Protein AF-A0A953WJW2-F1 (afdb_monomer)

Nearest PDB structures (foldseek):
  3szg-assembly1_D  TM=9.919E-01  e=5.078E-04  Mycobacterium tuberculosis
  3seq-assembly1_B  TM=9.918E-01  e=7.630E-04  Mycobacterium tuberculosis
  3szg-assembly1_A  TM=9.914E-01  e=7.630E-04  Mycobacterium tuberculosis
  3d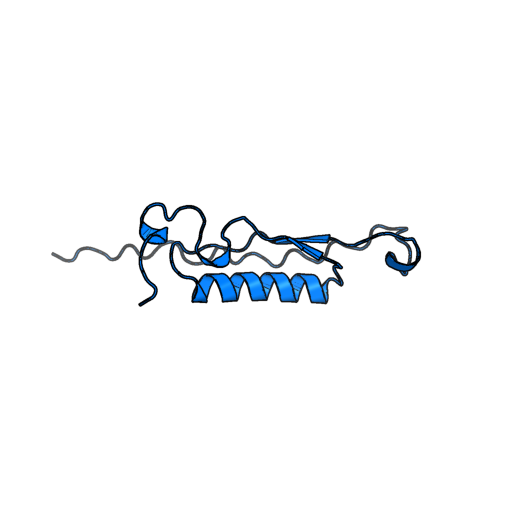la-assembly1_D  TM=9.896E-01  e=7.630E-04  Mycobacterium tuberculosis
  3seq-assembly1_D  TM=9.917E-01  e=1.227E-03  Mycobacterium tuberculosis

Solvent-accessible surface area (backbone atoms only — not comparable to full-atom values): 6129 Å² total; per-residue (Å²): 139,85,81,79,79,86,82,82,84,84,76,86,69,78,71,79,72,71,75,79,72,79,56,93,85,62,66,98,55,52,60,86,72,78,46,80,46,72,33,82,42,84,62,74,74,44,65,76,32,44,69,66,11,44,54,33,48,50,54,45,51,53,51,26,54,75,67,62,35,78,44,74,45,67,60,75,51,53,46,42,30,69,86,40,71,75,64,73,77,55,79,89,129

Radius of gyration: 18.77 Å; Cα contacts (8 Å, |Δi|>4): 83; chains: 1; bounding box: 40×43×49 Å

Secondary structure (DSSP, 8-state):
----------------PPPPPPPTT--S-TGGGT---EEE------TT-HHHHHHHHHHHHHHHHHTT-SEEE--TTTTT-STTGGGGGSPP-

Mean predicted aligned error: 10.39 Å

Sequence (93 aa):
MARKATTGRAKAAAKARKPARAAKGAPANLYAHGMARIAICAPRMTPADPARNAEEILKGARAADKARAALALFPELCVTGYAIDDLLLQDAL

Structure (mmCIF, N/CA/C/O backbone):
data_AF-A0A953WJW2-F1
#
_entry.id   AF-A0A953WJW2-F1
#
loop_
_atom_site.group_PDB
_atom_site.id
_atom_site.type_symbol
_atom_site.label_atom_id
_atom_site.label_alt_id
_atom_site.label_comp_id
_atom_site.label_asym_id
_atom_site.label_entity_id
_atom_site.label_seq_id
_atom_site.pdbx_PDB_ins_code
_atom_site.Cartn_x
_atom_site.Cartn_y
_atom_site.Cartn_z
_atom_site.occupancy
_atom_site.B_iso_or_equiv
_atom_site.auth_seq_id
_atom_site.auth_comp_id
_atom_site.auth_asym_id
_atom_site.auth_atom_id
_atom_site.pdbx_PDB_model_num
ATOM 1 N N . MET A 1 1 ? -20.432 36.000 24.821 1.00 41.97 1 MET A N 1
ATOM 2 C CA . MET A 1 1 ? -18.987 35.684 24.778 1.00 41.97 1 MET A CA 1
ATOM 3 C C . MET A 1 1 ? -18.762 34.538 23.798 1.00 41.97 1 MET A C 1
ATOM 5 O O . MET A 1 1 ? -19.027 33.394 24.132 1.00 41.97 1 MET A O 1
ATOM 9 N N . ALA A 1 2 ? -18.376 34.859 22.561 1.00 38.41 2 ALA A N 1
ATOM 10 C CA . ALA A 1 2 ? -18.212 33.899 21.470 1.00 38.41 2 ALA A CA 1
ATOM 11 C C . ALA A 1 2 ? -16.772 33.358 21.445 1.00 38.41 2 ALA A C 1
ATOM 13 O O . ALA A 1 2 ? -15.823 34.133 21.320 1.00 38.41 2 ALA A O 1
ATOM 14 N N . ARG A 1 3 ? -16.598 32.037 21.569 1.00 43.06 3 ARG A N 1
ATOM 15 C CA . ARG A 1 3 ? -15.295 31.381 21.392 1.00 43.06 3 ARG A CA 1
ATOM 16 C C . ARG A 1 3 ? -15.094 31.104 19.903 1.00 43.06 3 ARG A C 1
ATOM 18 O O . ARG A 1 3 ? -15.839 30.339 19.302 1.00 43.06 3 ARG A O 1
ATOM 25 N N . LYS A 1 4 ? -14.122 31.806 19.315 1.00 36.53 4 LYS A N 1
ATOM 26 C CA . LYS A 1 4 ? -13.723 31.705 17.908 1.00 36.53 4 LYS A CA 1
ATOM 27 C C . LYS A 1 4 ? -13.364 30.261 17.551 1.00 36.53 4 LYS A C 1
ATOM 29 O O . LYS A 1 4 ? -12.504 29.662 18.190 1.00 36.53 4 LYS A O 1
ATOM 34 N N . ALA A 1 5 ? -13.986 29.764 16.487 1.00 43.66 5 ALA A N 1
ATOM 35 C CA . ALA A 1 5 ? -13.540 28.598 15.749 1.00 43.66 5 ALA A CA 1
ATOM 36 C C . ALA A 1 5 ? -12.102 28.822 15.255 1.00 43.66 5 ALA A C 1
ATOM 38 O O . ALA A 1 5 ? -11.816 29.794 14.551 1.00 43.66 5 ALA A O 1
ATOM 39 N N . THR A 1 6 ? -11.190 27.929 15.624 1.00 44.16 6 THR A N 1
ATOM 40 C CA . THR A 1 6 ? -9.842 27.844 15.061 1.00 44.16 6 THR A CA 1
ATOM 41 C C . THR A 1 6 ? -9.911 27.179 13.690 1.00 44.16 6 THR A C 1
ATOM 43 O O . THR A 1 6 ? -9.565 26.019 13.487 1.00 44.16 6 THR A O 1
ATOM 46 N N . THR A 1 7 ? -10.368 27.953 12.712 1.00 46.94 7 THR A N 1
ATOM 47 C CA . THR A 1 7 ? -10.178 27.678 11.291 1.00 46.94 7 THR A CA 1
ATOM 48 C C . THR A 1 7 ? -8.694 27.858 10.976 1.00 46.94 7 THR A C 1
ATOM 50 O O . THR A 1 7 ? -8.205 28.986 10.987 1.00 46.94 7 THR A O 1
ATOM 53 N N . GLY A 1 8 ? -7.940 26.784 10.713 1.00 36.47 8 GLY A N 1
ATOM 54 C CA . GLY A 1 8 ? -6.531 26.993 10.363 1.00 36.47 8 GLY A CA 1
ATOM 55 C C . GLY A 1 8 ? -5.617 25.784 10.244 1.00 36.47 8 GLY A C 1
ATOM 56 O O . GLY A 1 8 ? -4.565 25.777 10.870 1.00 36.47 8 GLY A O 1
ATOM 57 N N . ARG A 1 9 ? -5.939 24.802 9.393 1.00 35.84 9 ARG A N 1
ATOM 58 C CA . ARG A 1 9 ? -4.896 24.052 8.657 1.00 35.84 9 ARG A CA 1
ATOM 59 C C . ARG A 1 9 ? -5.460 23.372 7.409 1.00 35.84 9 ARG A C 1
ATOM 61 O O . ARG A 1 9 ? -5.396 22.163 7.226 1.00 35.84 9 ARG A O 1
ATOM 68 N N . ALA A 1 10 ? -6.032 24.180 6.523 1.00 37.53 10 ALA A N 1
ATOM 69 C CA . ALA A 1 10 ? -6.363 23.736 5.180 1.00 37.53 10 ALA A CA 1
ATOM 70 C C . ALA A 1 10 ? -5.119 23.811 4.274 1.00 37.53 10 ALA A C 1
ATOM 72 O O . ALA A 1 10 ? -4.462 24.843 4.187 1.00 37.53 10 ALA A O 1
ATOM 73 N N . LYS A 1 11 ? -4.887 22.710 3.548 1.00 35.56 11 LYS A N 1
ATOM 74 C CA . LYS A 1 11 ? -4.126 22.591 2.290 1.00 35.56 11 LYS A CA 1
ATOM 75 C C . LYS A 1 11 ? -2.598 22.707 2.355 1.00 35.56 11 LYS A C 1
ATOM 77 O O . LYS A 1 11 ? -2.000 23.618 1.801 1.00 35.56 11 LYS A O 1
ATOM 82 N N . ALA A 1 12 ? -1.956 21.626 2.788 1.00 37.44 12 ALA A N 1
ATOM 83 C CA . ALA A 1 12 ? -0.793 21.142 2.045 1.00 37.44 12 ALA A CA 1
ATOM 84 C C . ALA A 1 12 ? -1.295 20.100 1.037 1.00 37.44 12 ALA A C 1
ATOM 86 O O . ALA A 1 12 ? -1.246 18.893 1.289 1.00 37.44 12 ALA A O 1
ATOM 87 N N . ALA A 1 13 ? -1.854 20.594 -0.075 1.00 39.47 13 ALA A N 1
ATOM 88 C CA . ALA A 1 13 ? -2.039 19.781 -1.267 1.00 39.47 13 ALA A CA 1
ATOM 89 C C . ALA A 1 13 ? -0.656 19.235 -1.625 1.00 39.47 13 ALA A C 1
ATOM 91 O O . ALA A 1 13 ? 0.272 20.016 -1.842 1.00 39.47 13 ALA A O 1
ATOM 92 N N . ALA A 1 14 ? -0.499 17.911 -1.608 1.00 48.00 14 ALA A N 1
ATOM 93 C CA . ALA A 1 14 ? 0.699 17.276 -2.120 1.00 48.00 14 ALA A CA 1
ATOM 94 C C . ALA A 1 14 ? 0.814 17.704 -3.584 1.00 48.00 14 ALA A C 1
ATOM 96 O O . ALA A 1 14 ? 0.083 17.219 -4.447 1.00 48.00 14 ALA A O 1
ATOM 97 N N . LYS A 1 15 ? 1.654 18.710 -3.850 1.00 39.69 15 LYS A N 1
ATOM 98 C CA . LYS A 1 15 ? 1.950 19.165 -5.202 1.00 39.69 15 LYS A CA 1
ATOM 99 C C . LYS A 1 15 ? 2.399 17.921 -5.948 1.00 39.69 15 LYS A C 1
ATOM 101 O O . LYS A 1 15 ? 3.388 17.314 -5.540 1.00 39.69 15 LYS A O 1
ATOM 106 N N . ALA A 1 16 ? 1.642 17.518 -6.971 1.00 45.00 16 ALA A N 1
ATOM 107 C CA . ALA A 1 16 ? 1.975 16.366 -7.793 1.00 45.00 16 ALA A CA 1
ATOM 108 C C . ALA A 1 16 ? 3.421 16.546 -8.255 1.00 45.00 16 ALA A C 1
ATOM 110 O O . ALA A 1 16 ? 3.732 17.438 -9.050 1.00 45.00 16 ALA A O 1
ATOM 111 N N . ARG A 1 17 ? 4.332 15.777 -7.657 1.00 48.47 17 ARG A N 1
ATOM 112 C CA . ARG A 1 17 ? 5.739 15.826 -8.018 1.00 48.47 17 ARG A CA 1
ATOM 113 C C . ARG A 1 17 ? 5.780 15.413 -9.480 1.00 48.47 17 ARG A C 1
ATOM 115 O O . ARG A 1 17 ? 5.277 14.347 -9.829 1.00 48.47 17 ARG A O 1
ATOM 122 N N . LYS A 1 18 ? 6.294 16.307 -10.332 1.00 44.97 18 LYS A N 1
ATOM 123 C CA . LYS A 1 18 ? 6.452 16.052 -11.767 1.00 44.97 18 LYS A CA 1
ATOM 124 C C . LYS A 1 18 ? 7.079 14.659 -11.908 1.00 44.97 18 LYS A C 1
ATOM 126 O O . LYS A 1 18 ? 8.042 14.403 -11.172 1.00 44.97 18 LYS A O 1
ATOM 131 N N . PRO A 1 19 ? 6.535 13.764 -12.758 1.00 53.22 19 PRO A N 1
ATOM 132 C CA . PRO A 1 19 ? 7.106 12.434 -12.917 1.00 53.22 19 PRO A CA 1
ATOM 133 C C . PRO A 1 19 ? 8.600 12.606 -13.164 1.00 53.22 19 PRO A C 1
ATOM 135 O O . PRO A 1 19 ? 8.994 13.478 -13.948 1.00 53.22 19 PRO A O 1
ATOM 138 N N . ALA A 1 20 ? 9.413 11.868 -12.401 1.00 57.91 20 ALA A N 1
ATOM 139 C CA . ALA A 1 20 ? 10.861 11.953 -12.501 1.00 57.91 20 ALA A CA 1
ATOM 140 C C . ALA A 1 20 ? 11.218 11.826 -13.983 1.00 57.91 20 ALA A C 1
ATOM 142 O O . ALA A 1 20 ? 10.852 10.845 -14.632 1.00 57.91 20 ALA A O 1
ATOM 143 N N . ARG A 1 21 ? 11.822 12.880 -14.541 1.00 58.50 21 ARG A N 1
ATOM 144 C CA . ARG A 1 21 ? 12.208 12.900 -15.949 1.00 58.50 21 ARG A CA 1
ATOM 145 C C . ARG A 1 21 ? 13.081 11.672 -16.178 1.00 58.50 21 ARG A C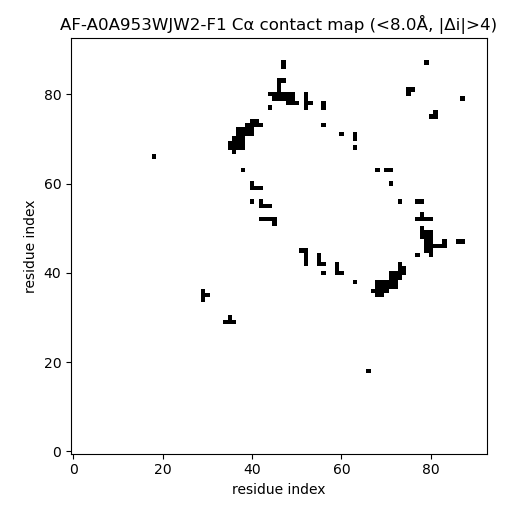 1
ATOM 147 O O . ARG A 1 21 ? 14.011 11.461 -15.402 1.00 58.50 21 ARG A O 1
ATOM 154 N N . ALA A 1 22 ? 12.774 10.879 -17.206 1.00 62.62 22 ALA A N 1
ATOM 155 C CA . ALA A 1 22 ? 13.642 9.777 -17.596 1.00 62.62 22 ALA A CA 1
ATOM 156 C C . ALA A 1 22 ? 15.076 10.318 -17.706 1.00 62.62 22 ALA A C 1
ATOM 158 O O . ALA A 1 22 ? 15.303 11.341 -18.365 1.00 62.62 22 ALA A O 1
ATOM 159 N N . ALA A 1 23 ? 16.009 9.704 -16.975 1.00 63.59 23 ALA A N 1
ATOM 160 C CA . ALA A 1 23 ? 17.405 10.112 -17.002 1.00 63.59 23 ALA A CA 1
ATOM 161 C C . ALA A 1 23 ? 17.901 10.067 -18.456 1.00 63.59 23 ALA A C 1
ATOM 163 O O . ALA A 1 23 ? 17.530 9.162 -19.208 1.00 63.59 23 ALA A O 1
ATOM 164 N N . LYS A 1 24 ? 18.704 11.053 -18.881 1.00 59.31 24 LYS A N 1
ATOM 165 C CA . LYS A 1 24 ? 19.335 11.011 -20.210 1.00 59.31 24 LYS A CA 1
ATOM 166 C C . LYS A 1 24 ? 20.144 9.709 -20.300 1.00 59.31 24 LYS A C 1
ATOM 168 O O . LYS A 1 24 ? 21.059 9.527 -19.507 1.00 59.31 24 LYS A O 1
ATOM 173 N N . GLY A 1 25 ? 19.772 8.829 -21.231 1.00 66.00 25 GLY A N 1
ATOM 174 C CA . GLY A 1 25 ? 20.388 7.509 -21.419 1.00 66.00 25 GLY A CA 1
ATOM 175 C C . GLY A 1 25 ? 1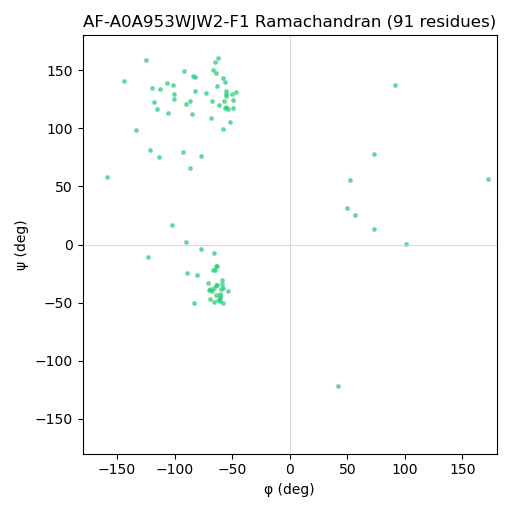9.612 6.320 -20.836 1.00 66.00 25 GLY A C 1
ATOM 176 O O . GLY A 1 25 ? 20.072 5.193 -20.977 1.00 66.00 25 GLY A O 1
ATOM 177 N N . ALA A 1 26 ? 18.447 6.523 -20.206 1.00 70.31 26 ALA A N 1
ATOM 178 C CA . ALA A 1 26 ? 17.612 5.400 -19.777 1.00 70.31 26 ALA A CA 1
ATOM 179 C C . ALA A 1 26 ? 17.125 4.588 -20.997 1.00 70.31 26 ALA A C 1
ATOM 181 O O . ALA A 1 26 ? 16.708 5.193 -21.991 1.00 70.31 26 ALA A O 1
ATOM 182 N N . PRO A 1 27 ? 17.152 3.243 -20.941 1.00 71.31 27 PRO A N 1
ATOM 183 C CA . PRO A 1 27 ? 16.713 2.418 -22.057 1.00 71.31 27 PRO A CA 1
ATOM 184 C C . PRO A 1 27 ? 15.219 2.624 -22.321 1.00 71.31 27 PRO A C 1
ATOM 186 O O . PRO A 1 27 ? 14.4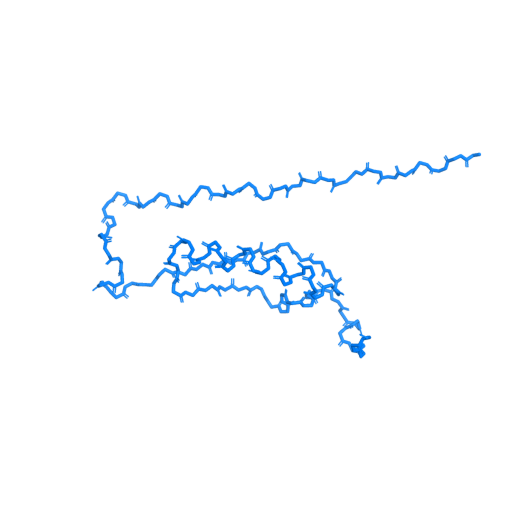33 2.855 -21.398 1.00 71.31 27 PRO A O 1
ATOM 189 N N . ALA A 1 28 ? 14.821 2.511 -23.591 1.00 82.00 28 ALA A N 1
ATOM 1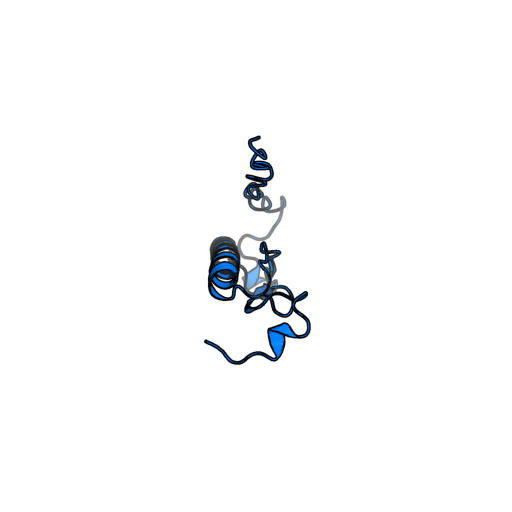90 C CA . ALA A 1 28 ? 13.445 2.755 -24.027 1.00 82.00 28 ALA A CA 1
ATOM 191 C C . ALA A 1 28 ? 12.422 1.840 -23.325 1.00 82.00 28 ALA A C 1
ATOM 193 O O . ALA A 1 28 ? 11.289 2.255 -23.084 1.00 82.00 28 ALA A O 1
ATOM 194 N N . ASN A 1 29 ? 12.831 0.622 -22.950 1.00 89.88 29 ASN A N 1
ATOM 195 C CA . ASN A 1 29 ? 12.024 -0.306 -22.165 1.00 89.88 29 ASN A CA 1
ATOM 196 C C . ASN A 1 29 ? 12.840 -0.911 -21.014 1.00 89.88 29 ASN A C 1
ATOM 198 O O . ASN A 1 29 ? 13.560 -1.885 -21.200 1.00 89.88 29 ASN A O 1
ATOM 202 N N . LEU A 1 30 ? 12.687 -0.355 -19.809 1.00 91.88 30 LEU A N 1
ATOM 203 C CA . LEU A 1 30 ? 13.360 -0.825 -18.588 1.00 91.88 30 LEU A CA 1
ATOM 204 C C . LEU A 1 30 ? 13.142 -2.325 -18.322 1.00 91.88 30 LEU A C 1
ATOM 206 O O . LEU A 1 30 ? 14.071 -3.026 -17.927 1.00 91.88 30 LEU A O 1
ATOM 210 N N . TYR A 1 31 ? 11.926 -2.816 -18.565 1.00 93.31 31 TYR A N 1
ATOM 211 C CA . TYR A 1 31 ? 11.528 -4.181 -18.223 1.00 93.31 31 TYR A CA 1
ATOM 212 C C . TYR A 1 31 ? 12.184 -5.234 -19.113 1.00 93.31 31 TYR A C 1
ATOM 214 O O . TYR A 1 31 ? 12.536 -6.306 -18.631 1.00 93.31 31 TYR A O 1
ATOM 222 N N . ALA A 1 32 ? 12.427 -4.910 -20.386 1.00 94.69 32 ALA A N 1
ATOM 223 C CA . ALA A 1 32 ? 13.146 -5.795 -21.305 1.00 94.69 32 ALA A CA 1
ATOM 224 C C . ALA A 1 32 ? 14.608 -6.036 -20.880 1.00 94.69 32 ALA A C 1
ATOM 226 O O . ALA A 1 32 ? 15.220 -7.011 -21.303 1.00 94.69 32 ALA A O 1
ATOM 227 N N . HIS A 1 33 ? 15.157 -5.170 -20.024 1.00 93.50 33 HIS A N 1
ATOM 228 C CA . HIS A 1 33 ? 16.517 -5.276 -19.495 1.00 93.50 33 HIS A CA 1
ATOM 229 C C . HIS A 1 33 ? 16.565 -5.815 -18.056 1.00 93.50 33 HIS A C 1
ATOM 231 O O . HIS A 1 33 ? 17.566 -5.631 -17.369 1.00 93.50 33 HIS A O 1
ATOM 237 N N . GLY A 1 34 ? 15.487 -6.444 -17.572 1.00 94.69 34 GLY A N 1
ATOM 238 C CA . GLY A 1 34 ? 15.446 -7.047 -16.235 1.00 94.69 34 GLY A CA 1
ATOM 239 C C . GLY A 1 34 ? 15.358 -6.041 -15.082 1.00 94.69 34 GLY A C 1
ATOM 240 O O . GLY A 1 34 ? 15.559 -6.411 -13.929 1.00 94.69 34 GLY A O 1
ATOM 241 N N . MET A 1 35 ? 15.055 -4.769 -15.364 1.00 94.56 35 MET A N 1
ATOM 242 C CA . MET A 1 35 ? 14.839 -3.753 -14.332 1.00 94.56 35 MET A CA 1
ATOM 243 C C . MET A 1 35 ? 13.359 -3.668 -13.949 1.00 94.56 35 MET A C 1
ATOM 245 O O . MET A 1 35 ? 12.475 -3.831 -14.789 1.00 94.56 35 MET A O 1
ATOM 249 N N . ALA A 1 36 ? 13.081 -3.315 -12.692 1.00 94.69 36 ALA A N 1
ATOM 250 C CA . ALA A 1 36 ? 11.728 -3.063 -12.206 1.00 94.69 36 ALA A CA 1
ATOM 251 C C . ALA A 1 36 ? 11.587 -1.630 -11.687 1.00 94.69 36 ALA A C 1
ATOM 253 O O . ALA A 1 36 ? 12.417 -1.134 -10.925 1.00 94.69 36 ALA A O 1
ATOM 254 N N . ARG A 1 37 ? 10.499 -0.960 -12.072 1.00 95.00 37 ARG A N 1
ATOM 255 C CA . ARG A 1 37 ? 10.119 0.320 -11.471 1.00 95.00 37 ARG A CA 1
ATOM 256 C C . ARG A 1 37 ? 9.283 0.066 -10.222 1.00 95.00 37 ARG A C 1
ATOM 258 O O . ARG A 1 37 ? 8.231 -0.557 -10.319 1.00 95.00 37 ARG A O 1
ATOM 265 N N . ILE A 1 38 ? 9.713 0.600 -9.084 1.00 97.00 38 ILE A N 1
ATOM 266 C CA . ILE A 1 38 ? 9.005 0.490 -7.804 1.00 97.00 38 ILE A CA 1
ATOM 267 C C . ILE A 1 38 ? 8.500 1.875 -7.395 1.00 97.00 38 ILE A C 1
ATOM 269 O O . ILE A 1 38 ? 9.233 2.862 -7.486 1.00 97.00 38 ILE A O 1
ATOM 273 N N . ALA A 1 39 ? 7.247 1.959 -6.964 1.00 97.81 39 ALA A N 1
ATOM 274 C CA . ALA A 1 39 ? 6.657 3.159 -6.392 1.00 97.81 39 ALA A CA 1
ATOM 275 C C . ALA A 1 39 ? 6.628 3.041 -4.866 1.00 97.81 39 ALA A C 1
ATOM 277 O O . ALA A 1 39 ? 6.143 2.052 -4.328 1.00 97.81 39 ALA A O 1
ATOM 278 N N . ILE A 1 40 ? 7.120 4.067 -4.174 1.00 97.88 40 ILE A N 1
ATOM 279 C CA . ILE A 1 40 ? 6.989 4.199 -2.721 1.00 97.88 40 ILE A CA 1
ATOM 280 C C . ILE A 1 40 ? 5.944 5.275 -2.459 1.00 97.88 40 ILE A C 1
ATOM 282 O O . ILE A 1 40 ? 6.143 6.444 -2.805 1.00 97.88 40 ILE A O 1
ATOM 286 N N . CYS A 1 41 ? 4.812 4.877 -1.898 1.00 96.94 41 CYS A N 1
ATOM 287 C CA . CYS A 1 41 ? 3.686 5.754 -1.639 1.00 96.94 41 CYS A CA 1
ATOM 288 C C . CYS A 1 41 ? 3.688 6.169 -0.165 1.00 96.94 41 CYS A C 1
ATOM 290 O O . CYS A 1 41 ? 3.670 5.326 0.722 1.00 96.94 41 CYS A O 1
ATOM 292 N N . ALA A 1 42 ? 3.667 7.478 0.091 1.00 94.94 42 ALA A N 1
ATOM 293 C CA . ALA A 1 42 ? 3.495 8.051 1.426 1.00 94.94 42 ALA A CA 1
ATOM 294 C C . ALA A 1 42 ? 2.150 8.805 1.480 1.00 94.94 42 ALA A C 1
ATOM 296 O O . ALA A 1 42 ? 2.135 10.034 1.344 1.00 94.94 42 ALA A O 1
ATOM 297 N N . PRO A 1 43 ? 1.011 8.085 1.552 1.00 94.19 43 PRO A N 1
ATOM 298 C CA . PRO A 1 43 ? -0.311 8.702 1.603 1.00 94.19 43 PRO A CA 1
ATOM 299 C C . PRO A 1 43 ? -0.493 9.513 2.890 1.00 94.19 43 PRO A C 1
ATOM 301 O O . PRO A 1 43 ? 0.161 9.266 3.905 1.00 94.19 43 PRO A O 1
ATOM 304 N N . ARG A 1 44 ? -1.412 10.485 2.866 1.00 95.00 44 ARG A N 1
ATOM 305 C CA . ARG A 1 44 ? -1.884 11.099 4.111 1.00 95.00 44 ARG A CA 1
ATOM 306 C C . ARG A 1 44 ? -2.777 10.103 4.836 1.00 95.00 44 ARG A C 1
ATOM 308 O O . ARG A 1 44 ? -3.712 9.585 4.244 1.00 95.00 44 ARG A O 1
ATOM 315 N N . MET A 1 45 ? -2.498 9.909 6.116 1.00 94.69 45 MET A N 1
ATOM 316 C CA . MET A 1 45 ? -3.218 8.977 6.974 1.00 94.69 45 MET A CA 1
ATOM 317 C C . MET A 1 45 ? -4.116 9.727 7.955 1.00 94.69 45 MET A C 1
ATOM 319 O O . MET A 1 45 ? -3.711 10.747 8.517 1.00 94.69 45 MET A O 1
ATOM 323 N N . THR A 1 46 ? -5.321 9.205 8.152 1.00 96.19 46 THR A N 1
ATOM 324 C CA . THR A 1 46 ? -6.303 9.644 9.145 1.00 96.19 46 THR A CA 1
ATOM 325 C C . THR A 1 46 ? -6.501 8.498 10.140 1.00 96.19 46 THR A C 1
ATOM 327 O O . THR A 1 46 ? -6.911 7.416 9.718 1.00 96.19 46 THR A O 1
ATOM 330 N N . PRO A 1 47 ? -6.157 8.679 11.428 1.00 94.56 47 PRO A N 1
ATOM 331 C CA . PRO A 1 47 ? -6.299 7.626 12.432 1.00 94.56 47 PRO A CA 1
ATOM 3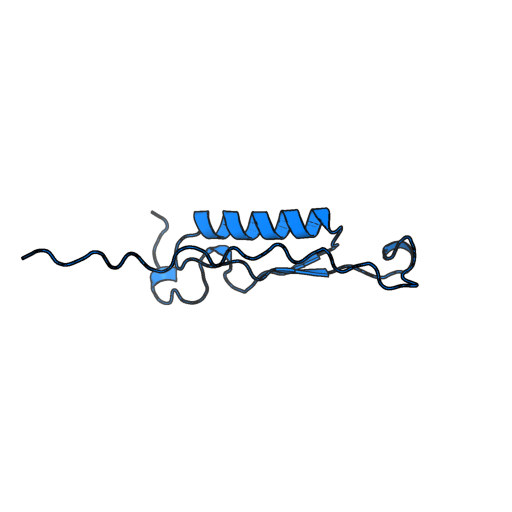32 C C . PRO A 1 47 ? -7.735 7.097 12.496 1.00 94.56 47 PRO A C 1
ATOM 334 O O . PRO A 1 47 ? -8.669 7.895 12.543 1.00 94.56 47 PRO A O 1
ATOM 337 N N . ALA A 1 48 ? -7.890 5.772 12.494 1.00 93.44 48 ALA A N 1
ATOM 338 C CA . ALA A 1 48 ? -9.165 5.068 12.637 1.00 93.44 48 ALA A CA 1
ATOM 339 C C . ALA A 1 48 ? -10.245 5.438 11.592 1.00 93.44 48 ALA A C 1
ATOM 341 O O . ALA A 1 48 ? -11.432 5.250 11.838 1.00 93.44 48 ALA A O 1
ATOM 342 N N . ASP A 1 49 ? -9.846 5.905 10.400 1.00 95.38 49 ASP A N 1
ATOM 343 C CA . ASP A 1 49 ? -10.753 6.136 9.262 1.00 95.38 49 ASP A CA 1
ATOM 344 C C . ASP A 1 49 ? -10.323 5.305 8.032 1.00 95.38 49 ASP A C 1
ATOM 346 O O . ASP A 1 49 ? -9.644 5.814 7.126 1.00 95.38 49 ASP A O 1
ATOM 350 N N . PRO A 1 50 ? -10.692 4.006 7.982 1.00 95.44 50 PRO A N 1
ATOM 351 C CA . PRO A 1 50 ? -10.339 3.115 6.880 1.00 95.44 50 PRO A CA 1
ATOM 352 C C . PRO A 1 50 ? -10.814 3.580 5.507 1.00 95.44 50 PRO A C 1
ATOM 354 O O . PRO A 1 50 ? -10.092 3.418 4.522 1.00 95.44 50 PRO A O 1
ATOM 357 N N . ALA A 1 51 ? -12.003 4.180 5.430 1.00 96.62 51 ALA A N 1
ATOM 358 C CA . ALA A 1 51 ? -12.581 4.619 4.166 1.00 96.62 51 ALA A CA 1
ATOM 359 C C . ALA A 1 51 ? -11.752 5.752 3.551 1.00 96.62 51 ALA A C 1
ATOM 361 O O . ALA A 1 51 ? -11.325 5.669 2.396 1.00 96.62 51 ALA A O 1
ATOM 362 N N . ARG A 1 52 ? -11.436 6.780 4.344 1.00 97.50 52 ARG A N 1
ATOM 363 C CA . ARG A 1 52 ? -10.626 7.911 3.884 1.00 97.50 52 ARG A CA 1
ATOM 364 C C . ARG A 1 52 ? -9.195 7.503 3.550 1.00 97.50 52 ARG A C 1
ATOM 366 O O . ARG A 1 52 ? -8.623 7.991 2.574 1.00 97.50 52 ARG A O 1
ATOM 373 N N . ASN A 1 53 ? -8.613 6.593 4.324 1.00 97.25 53 ASN A N 1
ATOM 374 C CA . ASN A 1 53 ? -7.274 6.078 4.049 1.00 97.25 53 ASN A CA 1
ATOM 375 C C . ASN A 1 53 ? -7.237 5.241 2.764 1.00 97.25 53 ASN A C 1
ATOM 377 O O . ASN A 1 53 ? -6.319 5.399 1.957 1.00 97.25 53 ASN A O 1
ATOM 381 N N . ALA A 1 54 ? -8.265 4.424 2.513 1.00 98.12 54 ALA A N 1
ATOM 382 C CA . ALA A 1 54 ? -8.401 3.679 1.265 1.00 98.12 54 ALA A CA 1
ATOM 383 C C . ALA A 1 54 ? -8.456 4.613 0.044 1.00 98.12 54 ALA A C 1
ATOM 385 O O . ALA A 1 54 ? -7.824 4.328 -0.976 1.00 98.12 54 ALA A O 1
ATOM 386 N N . GLU A 1 55 ? -9.124 5.767 0.137 1.00 98.44 55 GLU A N 1
ATOM 387 C CA . GLU A 1 55 ? -9.105 6.766 -0.939 1.00 98.44 55 GLU A CA 1
ATOM 388 C C . GLU A 1 55 ? -7.689 7.282 -1.240 1.00 98.44 55 GLU A C 1
ATOM 390 O O . GLU A 1 55 ? -7.318 7.433 -2.409 1.00 98.44 55 GLU A O 1
ATOM 395 N N . GLU A 1 56 ? -6.883 7.548 -0.209 1.00 98.12 56 GLU A N 1
ATOM 396 C CA . GLU A 1 56 ? -5.497 8.006 -0.358 1.00 98.12 56 GLU A CA 1
ATOM 397 C C . GLU A 1 56 ? -4.579 6.898 -0.902 1.00 98.12 56 GLU A C 1
ATOM 399 O O . GLU A 1 56 ? -3.770 7.160 -1.801 1.00 98.12 56 GLU A O 1
ATOM 404 N N . ILE A 1 57 ? -4.756 5.647 -0.457 1.00 98.19 57 ILE A N 1
ATOM 405 C CA . ILE A 1 57 ? -4.076 4.472 -1.028 1.00 98.19 57 ILE A CA 1
ATOM 406 C C . ILE A 1 57 ? -4.390 4.362 -2.518 1.00 98.19 57 ILE A C 1
ATOM 408 O O . ILE A 1 57 ? -3.480 4.269 -3.343 1.00 98.19 57 ILE A O 1
ATOM 412 N N . LEU A 1 58 ? -5.670 4.431 -2.893 1.00 98.31 58 LEU A N 1
ATOM 413 C CA . LEU A 1 58 ? -6.094 4.309 -4.283 1.00 98.31 58 LEU A CA 1
ATOM 414 C C . LEU A 1 58 ? -5.553 5.447 -5.159 1.00 98.31 58 LEU A C 1
ATOM 416 O O . LEU A 1 58 ? -5.225 5.219 -6.326 1.00 98.31 58 LEU A O 1
ATOM 420 N N . LYS A 1 59 ? -5.423 6.671 -4.628 1.00 97.88 59 LYS A N 1
ATOM 421 C CA . LYS A 1 59 ? -4.741 7.777 -5.329 1.00 97.88 59 LYS A CA 1
ATOM 422 C C . LYS A 1 59 ? -3.276 7.425 -5.606 1.00 97.88 59 LYS A C 1
ATOM 424 O O . LYS A 1 59 ? -2.818 7.610 -6.736 1.00 97.88 59 LYS A O 1
ATOM 429 N N . GLY A 1 60 ? -2.567 6.886 -4.612 1.00 96.75 60 GLY A N 1
ATOM 430 C CA . GLY A 1 60 ? -1.183 6.423 -4.749 1.00 96.75 60 GLY A CA 1
ATOM 431 C C . GLY A 1 60 ? -1.034 5.280 -5.756 1.00 96.75 60 GLY A C 1
ATOM 432 O O . GLY A 1 60 ? -0.215 5.370 -6.669 1.00 96.75 60 GLY A O 1
ATOM 433 N N . ALA A 1 61 ? -1.884 4.257 -5.659 1.00 97.81 61 ALA A N 1
ATOM 434 C CA . ALA A 1 61 ? -1.879 3.099 -6.549 1.00 97.81 61 ALA A CA 1
ATOM 435 C C . ALA A 1 61 ? -2.134 3.504 -8.009 1.00 97.81 61 ALA A C 1
ATOM 437 O O . ALA A 1 61 ? -1.394 3.107 -8.906 1.00 97.81 61 ALA A O 1
ATOM 438 N N . ARG A 1 62 ? -3.111 4.388 -8.253 1.00 98.12 62 ARG A N 1
ATOM 439 C CA . ARG A 1 62 ? -3.375 4.937 -9.594 1.00 98.12 62 ARG A CA 1
ATOM 440 C C . ARG A 1 62 ? -2.205 5.760 -10.136 1.00 98.12 62 ARG A C 1
ATOM 442 O O . ARG A 1 62 ? -1.960 5.755 -11.339 1.00 98.12 62 ARG A O 1
ATOM 449 N N . ALA A 1 63 ? -1.481 6.485 -9.283 1.00 96.19 63 ALA A N 1
ATOM 450 C CA . ALA A 1 63 ? -0.276 7.199 -9.703 1.00 96.19 63 ALA A CA 1
ATOM 451 C C . ALA A 1 63 ? 0.872 6.234 -10.047 1.00 96.19 63 ALA A C 1
ATOM 453 O O . ALA A 1 63 ? 1.584 6.468 -11.024 1.00 96.19 63 ALA A O 1
ATOM 454 N N . ALA A 1 64 ? 1.026 5.145 -9.289 1.00 97.12 64 ALA A N 1
ATOM 455 C CA . ALA A 1 64 ? 2.004 4.094 -9.558 1.00 97.12 64 ALA A CA 1
ATOM 456 C C . ALA A 1 64 ? 1.717 3.371 -10.886 1.00 97.12 64 ALA A C 1
ATOM 458 O O . ALA A 1 64 ? 2.632 3.195 -11.692 1.00 97.12 64 ALA A O 1
ATOM 459 N N . ASP A 1 65 ? 0.450 3.052 -11.160 1.00 97.31 65 ASP A N 1
ATOM 460 C CA . ASP A 1 65 ? 0.009 2.474 -12.436 1.00 97.31 65 ASP A CA 1
ATOM 461 C C . ASP A 1 65 ? 0.299 3.410 -13.622 1.00 97.31 65 ASP A C 1
ATOM 463 O O . ASP A 1 65 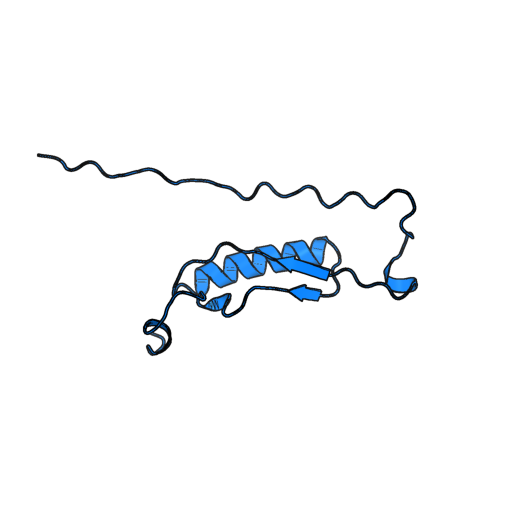? 0.964 3.022 -14.584 1.00 97.31 65 ASP A O 1
ATOM 467 N N . LYS A 1 66 ? -0.071 4.695 -13.514 1.00 96.12 66 LYS A N 1
ATOM 468 C CA . LYS A 1 66 ? 0.258 5.712 -14.533 1.00 96.12 66 LYS A CA 1
ATOM 469 C C . LYS A 1 66 ? 1.761 5.857 -14.758 1.00 96.12 66 LYS A C 1
ATOM 471 O O . LYS A 1 66 ? 2.199 6.122 -15.876 1.00 96.12 66 LYS A O 1
ATOM 476 N N . ALA A 1 67 ? 2.559 5.681 -13.708 1.00 93.56 67 ALA A N 1
ATOM 477 C CA . ALA A 1 67 ? 4.013 5.672 -13.799 1.00 93.56 67 ALA A CA 1
ATOM 478 C C . ALA A 1 67 ? 4.571 4.358 -14.367 1.00 93.56 67 ALA A C 1
ATOM 480 O O . ALA A 1 67 ? 5.783 4.277 -14.573 1.00 93.56 67 ALA A O 1
ATOM 481 N N . ARG A 1 68 ? 3.726 3.354 -14.640 1.00 93.88 68 ARG A N 1
ATOM 482 C CA . ARG A 1 68 ? 4.095 1.983 -15.010 1.00 93.88 68 ARG A CA 1
ATOM 483 C C . ARG A 1 68 ? 5.080 1.415 -13.992 1.00 93.88 68 ARG A C 1
ATOM 485 O O . ARG A 1 68 ? 6.220 1.131 -14.348 1.00 93.88 68 ARG A O 1
ATOM 492 N N . ALA A 1 69 ? 4.711 1.412 -12.715 1.00 96.75 69 ALA A N 1
ATOM 493 C CA . ALA A 1 69 ? 5.443 0.693 -11.679 1.00 96.75 69 ALA A CA 1
ATOM 494 C C . ALA A 1 69 ? 5.019 -0.782 -11.678 1.00 96.75 69 ALA A C 1
ATOM 496 O O . ALA A 1 69 ? 3.855 -1.091 -11.907 1.00 96.75 69 ALA A O 1
ATOM 497 N N . ALA A 1 70 ? 5.960 -1.684 -11.411 1.00 96.94 70 ALA A N 1
ATOM 498 C CA . ALA A 1 70 ? 5.679 -3.103 -11.203 1.00 96.94 70 ALA A CA 1
ATOM 499 C C . ALA A 1 70 ? 5.177 -3.395 -9.782 1.00 96.94 70 ALA A C 1
ATOM 501 O O . ALA A 1 70 ? 4.471 -4.373 -9.571 1.00 96.94 70 ALA A O 1
ATOM 502 N N . LEU A 1 71 ? 5.539 -2.550 -8.813 1.00 97.81 71 LEU A N 1
ATOM 503 C CA . LEU A 1 71 ? 5.141 -2.684 -7.415 1.00 97.81 71 LEU A CA 1
ATOM 504 C C . LEU A 1 71 ? 4.918 -1.303 -6.800 1.00 97.81 71 LEU A C 1
ATOM 506 O O . LEU A 1 71 ? 5.692 -0.378 -7.057 1.00 97.81 71 LEU A O 1
ATOM 510 N N . ALA A 1 72 ? 3.885 -1.186 -5.969 1.00 98.12 72 ALA A N 1
ATOM 511 C CA . ALA A 1 72 ? 3.621 -0.023 -5.134 1.00 98.12 72 ALA A CA 1
ATOM 512 C C . ALA A 1 72 ? 3.674 -0.434 -3.659 1.00 98.12 72 ALA A C 1
ATOM 514 O O . ALA A 1 72 ? 2.948 -1.330 -3.238 1.00 98.12 72 ALA A O 1
ATOM 515 N N . LEU A 1 73 ? 4.543 0.217 -2.891 1.00 98.19 73 LEU A N 1
ATOM 516 C CA . LEU A 1 73 ? 4.709 -0.007 -1.460 1.00 98.19 73 LEU A CA 1
ATOM 517 C C . LEU A 1 73 ? 3.993 1.088 -0.676 1.00 98.19 73 LEU A C 1
ATOM 519 O O . LEU A 1 73 ? 4.096 2.269 -1.017 1.00 98.19 73 LEU A O 1
ATOM 523 N N . PHE A 1 74 ? 3.304 0.685 0.387 1.00 98.19 74 PHE A N 1
ATOM 524 C CA . PHE A 1 74 ? 2.583 1.565 1.302 1.00 98.19 74 PHE A CA 1
ATOM 525 C C . PHE A 1 74 ? 3.056 1.330 2.743 1.00 98.19 74 PHE A C 1
ATOM 527 O O . PHE A 1 74 ? 3.620 0.270 3.023 1.00 98.19 74 PHE A O 1
ATOM 534 N N . PRO A 1 75 ? 2.851 2.299 3.653 1.00 96.88 75 PRO A N 1
ATOM 535 C CA . PRO A 1 75 ? 3.216 2.142 5.055 1.00 96.88 75 PRO A CA 1
ATOM 536 C C . PRO A 1 75 ? 2.452 1.003 5.742 1.00 96.88 75 PRO A C 1
ATOM 538 O O . PRO A 1 75 ? 1.375 0.592 5.303 1.00 96.88 75 PRO A O 1
ATOM 541 N N . GLU A 1 76 ? 2.999 0.540 6.861 1.00 96.81 76 GLU A N 1
ATOM 542 C CA . GLU A 1 76 ? 2.330 -0.403 7.753 1.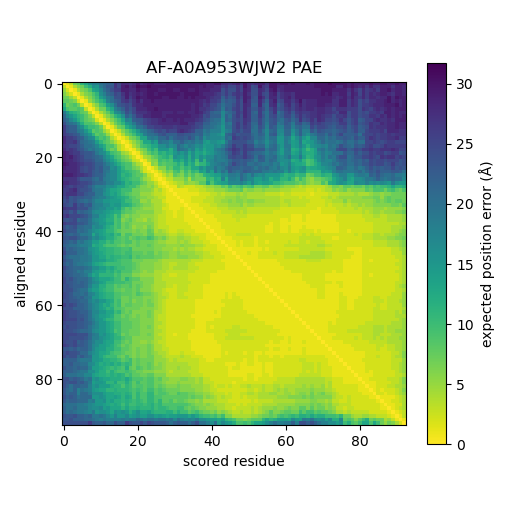00 96.81 76 GLU A CA 1
ATOM 543 C C . GLU A 1 76 ? 0.987 0.156 8.242 1.00 96.81 76 GLU A C 1
ATOM 545 O O . GLU A 1 76 ? 0.850 1.363 8.463 1.00 96.81 76 GLU A O 1
ATOM 550 N N . LEU A 1 77 ? -0.011 -0.726 8.374 1.00 96.31 77 LEU A N 1
ATOM 551 C CA . LEU A 1 77 ? -1.368 -0.377 8.797 1.00 96.31 77 LEU A CA 1
ATOM 552 C C . LEU A 1 77 ? -1.955 0.811 8.013 1.00 96.31 77 LEU A C 1
ATOM 554 O O . LEU A 1 77 ? -2.761 1.576 8.530 1.00 96.31 77 LEU A O 1
ATOM 558 N N . CYS A 1 78 ? -1.589 0.984 6.738 1.00 96.12 78 CYS A N 1
ATOM 559 C CA . CYS A 1 78 ? -2.048 2.117 5.929 1.00 96.12 78 CYS A CA 1
ATOM 560 C C . CYS A 1 78 ? -3.557 2.132 5.647 1.00 96.12 78 CYS A C 1
ATOM 562 O O . CYS A 1 78 ? -4.054 3.107 5.098 1.00 96.12 78 CYS A O 1
ATOM 564 N N . VAL A 1 79 ? -4.299 1.085 6.002 1.00 96.00 79 VAL A N 1
ATOM 565 C CA . VAL A 1 79 ? -5.763 1.110 5.951 1.00 96.00 79 VAL A CA 1
ATOM 566 C C . VAL A 1 79 ? -6.308 1.766 7.218 1.00 96.00 79 VAL A C 1
ATOM 568 O O . VAL A 1 79 ? -7.067 2.719 7.137 1.00 96.00 79 VAL A O 1
ATOM 571 N N . THR A 1 80 ? -5.877 1.344 8.400 1.00 95.19 80 THR A N 1
ATOM 572 C CA . THR A 1 80 ? -6.428 1.815 9.683 1.00 95.19 80 THR A CA 1
ATOM 573 C C . THR A 1 80 ? -5.725 3.061 10.239 1.00 95.19 80 THR A C 1
ATOM 575 O O . THR A 1 80 ? -6.321 3.838 10.980 1.00 95.19 80 THR A O 1
ATOM 578 N N . GLY A 1 81 ? -4.469 3.285 9.855 1.00 94.62 81 GLY A N 1
ATOM 579 C CA . GLY A 1 81 ? -3.544 4.201 10.516 1.00 94.62 81 GLY A CA 1
ATOM 580 C C . GLY A 1 81 ? -2.720 3.476 11.582 1.00 94.62 81 GLY A C 1
ATOM 581 O O . GLY A 1 81 ? -3.250 2.672 12.336 1.00 94.62 81 GLY A O 1
ATOM 582 N N . TYR A 1 82 ? -1.420 3.773 11.640 1.00 94.69 82 TYR A N 1
ATOM 583 C CA . TYR A 1 82 ? -0.490 3.151 12.592 1.00 94.69 82 TYR A CA 1
ATOM 584 C C . TYR A 1 82 ? -0.743 3.591 14.044 1.00 94.69 82 TYR A C 1
ATOM 586 O O . TYR A 1 82 ? -0.809 2.772 14.950 1.00 94.69 82 TYR A O 1
ATOM 594 N N . ALA A 1 83 ? -0.903 4.898 14.267 1.00 93.12 83 ALA A N 1
ATOM 595 C CA . ALA A 1 83 ? -1.012 5.485 15.603 1.00 93.12 83 ALA A CA 1
ATOM 596 C C . ALA A 1 83 ? -2.464 5.471 16.111 1.00 93.12 83 ALA A C 1
ATOM 598 O O . ALA A 1 83 ? -3.093 6.526 16.213 1.00 93.12 83 ALA A O 1
ATOM 599 N N . ILE A 1 84 ? -3.007 4.272 16.331 1.00 94.00 84 ILE A N 1
ATOM 600 C CA . ILE A 1 84 ? -4.387 4.076 16.807 1.00 94.00 84 ILE A CA 1
ATOM 601 C C . ILE A 1 84 ? -4.490 3.274 18.111 1.00 94.00 84 ILE A C 1
ATOM 603 O O . ILE A 1 84 ? -5.564 3.276 18.703 1.00 94.00 84 ILE A O 1
ATOM 607 N N . ASP A 1 85 ? -3.400 2.652 18.575 1.00 93.31 85 ASP A N 1
ATOM 608 C CA . ASP A 1 85 ? -3.308 1.919 19.848 1.00 93.31 85 ASP A CA 1
ATOM 609 C C . ASP A 1 85 ? -4.563 1.060 20.126 1.00 93.31 85 ASP A C 1
ATOM 611 O O . ASP A 1 85 ? -4.945 0.230 19.297 1.00 93.31 85 ASP A O 1
ATOM 615 N N . ASP A 1 86 ? -5.246 1.292 21.249 1.00 93.81 86 ASP A N 1
ATOM 616 C CA . ASP A 1 86 ? -6.412 0.522 21.701 1.00 93.81 86 ASP A CA 1
ATOM 617 C C . ASP A 1 86 ? -7.627 0.611 20.763 1.00 93.81 86 ASP A C 1
ATOM 619 O O . ASP A 1 86 ? -8.513 -0.247 20.812 1.00 93.81 86 ASP A O 1
ATOM 623 N N . LEU A 1 87 ? -7.684 1.611 19.873 1.00 91.00 87 LEU A N 1
ATOM 624 C CA . LEU A 1 87 ? -8.747 1.692 18.867 1.00 91.00 87 LEU A CA 1
ATOM 625 C C . LEU A 1 87 ? -8.679 0.524 17.873 1.00 91.00 87 LEU A C 1
ATOM 627 O O . LEU A 1 87 ? -9.695 0.202 17.263 1.00 91.00 87 LEU A O 1
ATOM 631 N N . LEU A 1 88 ? -7.520 -0.133 17.723 1.00 92.06 88 LEU A N 1
ATOM 632 C CA . LEU A 1 88 ? -7.382 -1.336 16.895 1.00 92.06 88 LEU A CA 1
ATOM 633 C C . LEU A 1 88 ? -8.163 -2.536 17.461 1.00 92.06 88 LEU A C 1
ATOM 635 O O . LEU A 1 88 ? -8.476 -3.458 16.715 1.00 92.06 88 LEU A O 1
ATOM 639 N N . LEU A 1 89 ? -8.473 -2.533 18.762 1.00 93.19 89 LEU A N 1
ATOM 640 C CA . LEU A 1 89 ? -9.142 -3.638 19.458 1.00 93.19 89 LEU A CA 1
ATOM 641 C C . LEU A 1 89 ? -10.676 -3.531 19.442 1.00 93.19 89 LEU A C 1
ATOM 643 O O . LEU A 1 89 ? -11.346 -4.345 20.072 1.00 93.19 89 LEU A O 1
ATOM 647 N N . GLN A 1 90 ? -11.230 -2.515 18.777 1.00 90.25 90 GLN A N 1
ATOM 648 C CA . GLN A 1 90 ? -12.674 -2.317 18.672 1.00 90.25 90 GLN A CA 1
ATOM 649 C C . GLN A 1 90 ? -13.260 -3.148 17.525 1.00 90.25 90 GLN A C 1
ATOM 651 O O . GLN A 1 90 ? -12.642 -3.284 16.467 1.00 90.25 90 GLN A O 1
ATOM 656 N N . ASP A 1 91 ? -14.481 -3.644 17.710 1.00 88.94 91 ASP A N 1
ATOM 657 C CA . ASP A 1 91 ? -15.241 -4.267 16.628 1.00 88.94 91 ASP A CA 1
ATOM 658 C C . ASP A 1 91 ? -15.612 -3.236 15.550 1.00 88.94 91 ASP A C 1
ATOM 660 O O . ASP A 1 91 ? -15.804 -2.046 15.822 1.00 88.94 91 ASP A O 1
ATOM 664 N N . ALA A 1 92 ? -15.735 -3.701 14.306 1.00 74.81 92 ALA A N 1
ATOM 665 C CA . ALA A 1 92 ? -16.262 -2.879 13.225 1.00 74.81 92 ALA A CA 1
ATOM 666 C C . ALA A 1 92 ? -17.753 -2.582 13.472 1.00 74.81 92 ALA A C 1
ATOM 668 O O . ALA A 1 92 ? -18.548 -3.510 13.629 1.00 74.81 92 ALA A O 1
ATOM 669 N N . LEU A 1 93 ? -18.095 -1.289 13.518 1.00 64.44 93 LEU A N 1
ATOM 670 C CA . LEU A 1 93 ? -19.460 -0.764 13.677 1.00 64.44 93 LEU A CA 1
ATOM 67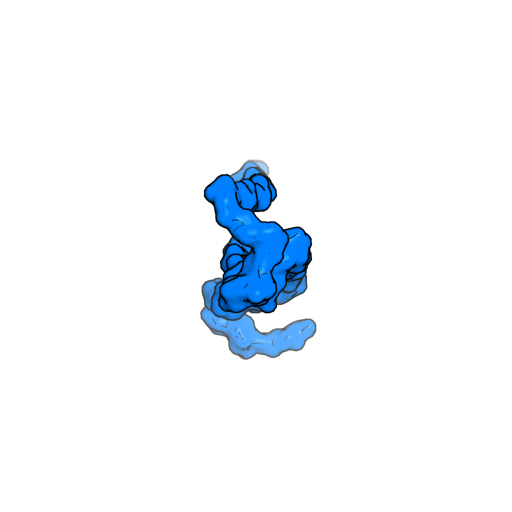1 C C . LEU A 1 93 ? -20.328 -0.976 12.431 1.00 64.44 93 LEU A C 1
ATOM 673 O O . LEU A 1 93 ? -19.792 -0.835 11.306 1.00 64.44 93 LEU A O 1
#

Foldseek 3Di:
DDDDDPPDDPDPPVPPDDLDPQPVPHDPDQVVVVDFAEAEAEFDADAQALVVLVVRVVVSVVVCVVSVGPYYDYDPPSRRDDPHPCVVVDDDD

pLDDT: mean 81.1, std 22.22, range [35.56, 98.44]